Protein AF-A0A2V5PPQ6-F1 (afdb_monomer_lite)

Secondary structure (DSSP, 8-state):
--SS-GGGSSSS--EEEE-TT-BBPTT-----BTTBSSPBP--SEEEE-SSEEEE-TT-TT-EEEE-SHHHHHHHHHHHHHHHHHH-GGGTT-HHHHHHHHHHT-B---B--S-EETTEETTSSSBTTTBT-B--HHHHHHHBTB----PPPPPPPPBP-

Foldseek 3Di:
DDDCDVQQDPVDQAEFEAAPQLEGDPPTDFDQRPQFVVTHAPNAAYEHFFQDWDDDPPDPPDIGGHGDSVVRVVVVVVLLVLLCVLPVVCVVVPVLSSVLQLVQADAPHHYDFDAHPNRTVVDAPHRRGHSHYGDSVSSNVVVPPPDPPDDPDDRTDGDD

Structure (mmCIF, N/CA/C/O backbone):
data_AF-A0A2V5PPQ6-F1
#
_entry.id   AF-A0A2V5PPQ6-F1
#
loop_
_atom_site.group_PDB
_atom_site.id
_atom_site.type_symbol
_atom_site.label_atom_id
_atom_site.label_alt_id
_atom_site.label_comp_id
_atom_site.label_asym_id
_atom_site.label_entity_id
_atom_site.label_seq_id
_atom_site.pdbx_PDB_ins_code
_atom_site.Cartn_x
_atom_site.Cartn_y
_atom_site.Cartn_z
_atom_site.occupancy
_atom_site.B_iso_or_equiv
_atom_site.auth_seq_id
_atom_site.auth_comp_id
_atom_site.auth_asym_id
_atom_site.auth_atom_id
_atom_site.pdbx_PDB_model_num
ATOM 1 N N . THR A 1 1 ? -5.589 23.282 -3.446 1.00 50.88 1 THR A N 1
ATOM 2 C CA . THR A 1 1 ? -6.105 21.98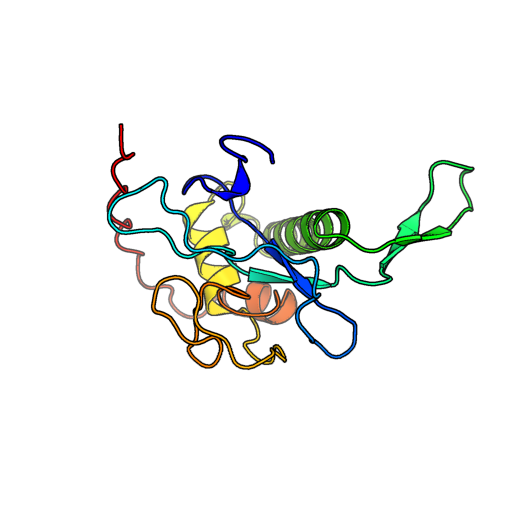6 -2.952 1.00 50.88 1 THR A CA 1
ATOM 3 C C . THR A 1 1 ? -6.980 21.390 -4.034 1.00 50.88 1 THR A C 1
ATOM 5 O O . THR A 1 1 ? -7.698 22.140 -4.677 1.00 50.88 1 THR A O 1
ATOM 8 N N . VAL A 1 2 ? -6.861 20.090 -4.314 1.00 59.12 2 VAL A N 1
ATOM 9 C CA . VAL A 1 2 ? -7.743 19.413 -5.282 1.00 59.12 2 VAL A CA 1
ATOM 10 C C . VAL A 1 2 ? -9.086 19.183 -4.593 1.00 59.12 2 VAL A C 1
ATOM 12 O O . VAL A 1 2 ? -9.099 18.603 -3.508 1.00 59.12 2 VAL A O 1
ATOM 15 N N . ALA A 1 3 ? -10.177 19.671 -5.182 1.00 68.44 3 ALA A N 1
ATOM 16 C CA . ALA A 1 3 ? -11.528 19.309 -4.764 1.00 68.44 3 ALA A CA 1
ATOM 17 C C . ALA A 1 3 ? -11.824 17.887 -5.263 1.00 68.44 3 ALA A C 1
ATOM 19 O O . ALA A 1 3 ? -11.490 17.559 -6.400 1.00 68.44 3 ALA A O 1
ATOM 20 N N . ASP A 1 4 ? -12.368 17.045 -4.390 1.00 78.25 4 ASP A N 1
ATOM 21 C CA . ASP A 1 4 ? -12.776 15.667 -4.686 1.00 78.25 4 ASP A CA 1
ATOM 22 C C . ASP A 1 4 ? -11.712 14.767 -5.346 1.00 78.25 4 ASP A C 1
ATOM 24 O O . ASP A 1 4 ? -11.938 14.178 -6.408 1.00 78.25 4 ASP A O 1
ATOM 28 N N . PRO A 1 5 ? -10.514 14.612 -4.742 1.00 87.06 5 PRO A N 1
ATOM 29 C CA . PRO A 1 5 ? -9.502 13.745 -5.321 1.00 87.06 5 PRO A CA 1
ATOM 30 C C . PRO A 1 5 ? -9.99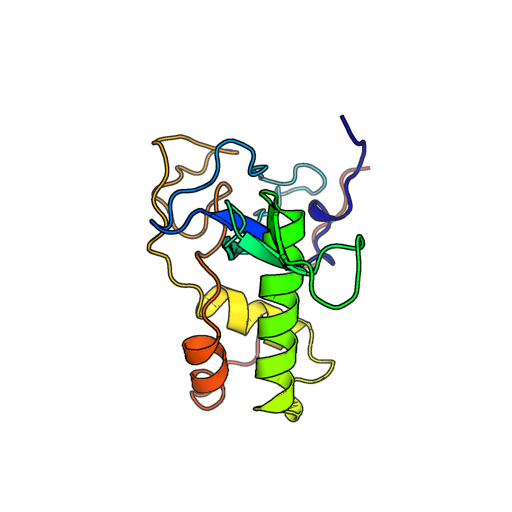1 12.286 -5.318 1.00 87.06 5 PRO A C 1
ATOM 32 O O . PRO A 1 5 ? -10.483 11.820 -4.290 1.00 87.06 5 PRO A O 1
ATOM 35 N N . PRO A 1 6 ? -9.761 11.498 -6.389 1.00 90.38 6 PRO A N 1
ATOM 36 C CA . PRO A 1 6 ? -10.305 10.141 -6.518 1.00 90.38 6 PRO A CA 1
ATOM 37 C C . PRO A 1 6 ? -10.012 9.203 -5.339 1.00 90.38 6 PRO A C 1
ATOM 39 O O . PRO A 1 6 ? -10.749 8.248 -5.099 1.00 90.38 6 PRO A O 1
ATOM 42 N N . ALA A 1 7 ? -8.938 9.465 -4.589 1.00 91.56 7 ALA A N 1
ATOM 43 C CA . ALA A 1 7 ? -8.539 8.699 -3.415 1.00 91.56 7 ALA A CA 1
ATOM 44 C C . ALA A 1 7 ? -9.594 8.681 -2.288 1.00 91.56 7 ALA A C 1
ATOM 46 O O . ALA A 1 7 ? -9.588 7.732 -1.500 1.00 91.56 7 ALA A O 1
ATOM 47 N N . ILE A 1 8 ? -10.497 9.670 -2.219 1.00 91.81 8 ILE A N 1
ATOM 48 C CA . ILE A 1 8 ? -11.511 9.784 -1.154 1.00 91.81 8 ILE A CA 1
ATOM 49 C C . ILE A 1 8 ? -12.693 8.825 -1.335 1.00 91.81 8 ILE A C 1
ATOM 51 O O . ILE A 1 8 ? -13.403 8.553 -0.365 1.00 91.81 8 ILE A O 1
ATOM 55 N N . TYR A 1 9 ? -12.889 8.285 -2.542 1.00 92.88 9 TYR A N 1
ATOM 56 C CA . TYR A 1 9 ? -14.013 7.406 -2.862 1.00 92.88 9 TYR A CA 1
ATOM 57 C C . TYR A 1 9 ? -13.806 5.969 -2.362 1.00 92.88 9 TYR A C 1
ATOM 59 O O . TYR A 1 9 ? -12.684 5.449 -2.329 1.00 92.88 9 TYR A O 1
ATOM 67 N N . SER A 1 10 ? -14.907 5.294 -2.015 1.00 91.50 10 SER A N 1
ATOM 68 C CA . SER A 1 10 ? -14.911 3.882 -1.586 1.00 91.50 10 SER A CA 1
ATOM 69 C C . SER A 1 10 ? -14.473 2.921 -2.702 1.00 91.50 10 SER A C 1
ATOM 71 O O . SER A 1 10 ? -13.810 1.905 -2.459 1.00 91.50 10 SER A O 1
ATOM 73 N N . ALA A 1 11 ? -14.799 3.266 -3.951 1.00 91.38 11 ALA A N 1
ATOM 74 C CA . ALA A 1 11 ? -14.417 2.503 -5.132 1.00 91.38 11 ALA A CA 1
ATOM 75 C C . ALA A 1 11 ? -12.891 2.470 -5.329 1.00 91.38 11 ALA A C 1
ATOM 77 O O . ALA A 1 11 ? -12.345 1.434 -5.717 1.00 91.38 11 ALA A O 1
ATOM 78 N N . SER A 1 12 ? -12.191 3.547 -4.973 1.00 93.69 12 SER A N 1
ATOM 79 C CA . SER A 1 12 ? -10.740 3.668 -5.115 1.00 93.69 12 SER A CA 1
ATOM 80 C C . SER A 1 12 ? -9.984 2.925 -4.016 1.00 93.69 12 SER A C 1
ATOM 82 O O . SER A 1 12 ? -10.341 2.999 -2.839 1.00 93.69 12 SER A O 1
ATOM 84 N N . PHE A 1 13 ? -8.883 2.265 -4.379 1.00 96.12 13 PHE A N 1
ATOM 85 C CA . PHE A 1 13 ? -7.918 1.727 -3.420 1.00 96.12 13 PHE A CA 1
ATOM 86 C C . PHE A 1 13 ? -6.746 2.700 -3.283 1.00 96.12 13 PHE A C 1
ATOM 88 O O . PHE A 1 13 ? -5.923 2.841 -4.183 1.00 96.12 13 PHE A O 1
ATOM 95 N N . SER A 1 14 ? -6.720 3.439 -2.180 1.00 96.88 14 SER A N 1
ATOM 96 C CA . SER A 1 14 ? -5.753 4.521 -1.955 1.00 96.88 14 SER A CA 1
ATOM 97 C C . SER A 1 14 ? -4.522 4.036 -1.199 1.00 96.88 14 SER A C 1
ATOM 99 O O . SER A 1 14 ? -4.654 3.230 -0.277 1.00 96.88 14 SER A O 1
ATOM 101 N N . THR A 1 15 ? -3.355 4.590 -1.528 1.00 97.56 15 THR A N 1
ATOM 102 C CA . THR A 1 15 ? -2.096 4.281 -0.844 1.00 97.56 15 THR A CA 1
ATOM 103 C C . THR A 1 15 ? -1.437 5.518 -0.243 1.00 97.56 15 THR A C 1
ATOM 105 O O . THR A 1 15 ? -1.386 6.573 -0.877 1.00 97.56 15 THR A O 1
ATOM 108 N N . GLY A 1 16 ? -0.902 5.368 0.967 1.00 97.69 16 GLY A N 1
ATOM 109 C CA . GLY A 1 16 ? 0.075 6.279 1.558 1.00 97.69 16 GLY A CA 1
ATOM 110 C C . GLY A 1 16 ? 1.497 5.986 1.071 1.00 97.69 16 GLY A C 1
ATOM 111 O O . GLY A 1 16 ? 1.742 4.968 0.416 1.00 97.69 16 GLY A O 1
ATOM 112 N N . ALA A 1 17 ? 2.432 6.879 1.393 1.00 98.44 17 ALA A N 1
ATOM 113 C CA . ALA A 1 17 ? 3.851 6.738 1.068 1.00 98.44 17 ALA A CA 1
ATOM 114 C C . ALA A 1 17 ? 4.692 6.585 2.338 1.00 98.44 17 ALA A C 1
ATOM 116 O O . ALA A 1 17 ? 4.566 7.385 3.265 1.00 98.44 17 ALA A O 1
ATOM 117 N N . ILE A 1 18 ? 5.579 5.594 2.350 1.00 98.50 18 ILE A N 1
ATOM 118 C CA . ILE A 1 18 ? 6.566 5.369 3.415 1.00 98.50 18 ILE A CA 1
ATOM 119 C C . ILE A 1 18 ? 7.990 5.393 2.851 1.00 98.50 18 ILE A C 1
ATOM 121 O O . ILE A 1 18 ? 8.193 5.228 1.642 1.00 98.50 18 ILE A O 1
ATOM 125 N N . ASP A 1 19 ? 8.967 5.602 3.725 1.00 98.00 19 ASP A N 1
ATOM 126 C CA . ASP A 1 19 ? 10.388 5.499 3.404 1.00 98.00 19 ASP A CA 1
ATOM 127 C C . ASP A 1 19 ? 10.968 4.095 3.650 1.00 98.00 19 ASP A C 1
ATOM 129 O O . ASP A 1 19 ? 10.258 3.149 4.001 1.00 98.00 19 ASP A O 1
ATOM 133 N N . ILE A 1 20 ? 12.279 3.958 3.437 1.00 96.56 20 ILE A N 1
ATOM 134 C CA . ILE A 1 20 ? 13.022 2.701 3.602 1.00 96.56 20 ILE A CA 1
ATOM 135 C C . ILE A 1 20 ? 13.025 2.170 5.046 1.00 96.56 20 ILE A C 1
ATOM 137 O O . ILE A 1 20 ? 13.159 0.968 5.254 1.00 96.56 20 ILE A O 1
ATOM 141 N N . ASN A 1 21 ? 12.824 3.039 6.039 1.00 97.06 21 ASN A N 1
ATOM 142 C CA . ASN A 1 21 ? 12.725 2.681 7.455 1.00 97.06 21 ASN A CA 1
ATOM 143 C C . ASN A 1 21 ? 11.274 2.398 7.876 1.00 97.06 21 ASN A C 1
ATOM 145 O O . ASN A 1 21 ? 10.975 2.288 9.065 1.00 97.06 21 ASN A O 1
ATOM 149 N N . ASN A 1 22 ? 10.360 2.298 6.907 1.00 96.94 22 ASN A N 1
ATOM 150 C CA . ASN A 1 22 ? 8.916 2.227 7.104 1.00 96.94 22 ASN A CA 1
ATOM 151 C C . ASN A 1 22 ? 8.326 3.442 7.815 1.00 96.94 22 ASN A C 1
ATOM 153 O O . ASN A 1 22 ? 7.241 3.337 8.382 1.00 96.94 22 ASN A O 1
ATOM 157 N N . ALA A 1 23 ? 8.998 4.592 7.796 1.00 97.69 23 ALA A N 1
ATOM 158 C CA . ALA A 1 23 ? 8.427 5.810 8.339 1.00 97.69 23 ALA A CA 1
ATOM 159 C C . ALA A 1 23 ? 7.439 6.423 7.343 1.00 97.69 23 ALA A C 1
ATOM 161 O O . ALA A 1 23 ? 7.729 6.544 6.151 1.00 97.69 23 ALA A O 1
ATOM 162 N N . LEU A 1 24 ? 6.258 6.815 7.823 1.00 97.69 24 LEU A N 1
ATOM 163 C CA . LEU A 1 24 ? 5.270 7.530 7.018 1.00 97.69 24 LEU A CA 1
ATOM 164 C C . LEU A 1 24 ? 5.848 8.863 6.546 1.00 97.69 24 LEU A C 1
ATOM 166 O O . LEU A 1 24 ? 6.261 9.699 7.351 1.00 97.69 24 LEU A O 1
ATOM 170 N N . ALA A 1 25 ? 5.834 9.079 5.232 1.00 97.31 25 ALA A N 1
ATOM 171 C CA . ALA A 1 25 ? 6.360 10.293 4.637 1.00 97.31 25 ALA A CA 1
ATOM 172 C C . ALA A 1 25 ? 5.564 11.518 5.109 1.00 97.31 25 ALA A C 1
ATOM 174 O O . ALA A 1 25 ? 4.331 11.496 5.156 1.00 97.31 25 ALA A O 1
ATOM 175 N N . SER A 1 26 ? 6.255 12.623 5.395 1.00 95.56 26 SER A N 1
ATOM 176 C CA . SER A 1 26 ? 5.619 13.870 5.845 1.00 95.56 26 SER A CA 1
ATOM 177 C C . SER A 1 26 ? 4.566 14.381 4.853 1.00 95.56 26 SER A C 1
ATOM 179 O O . SER A 1 26 ? 3.496 14.823 5.272 1.00 95.56 26 SER A O 1
ATOM 181 N N . PHE A 1 27 ? 4.829 14.229 3.550 1.00 95.19 27 PHE A N 1
ATOM 182 C CA . PHE A 1 27 ? 3.928 14.603 2.456 1.00 95.19 27 PHE A CA 1
ATOM 183 C C . PHE A 1 27 ? 2.769 13.620 2.220 1.00 95.19 27 PHE A C 1
ATOM 185 O O . PHE A 1 27 ? 1.882 13.914 1.417 1.00 95.19 27 PHE A O 1
ATOM 192 N N . SER A 1 28 ? 2.767 12.439 2.853 1.00 95.69 28 SER A N 1
ATOM 193 C CA . SER A 1 28 ? 1.688 11.469 2.661 1.00 95.69 28 SER A CA 1
ATOM 194 C C . SER A 1 28 ? 0.382 12.053 3.192 1.00 95.69 28 SER A C 1
ATOM 196 O O . SER A 1 28 ? 0.285 12.434 4.360 1.00 95.69 28 SER A O 1
ATOM 198 N N . SER A 1 29 ? -0.631 12.124 2.329 1.00 94.19 29 SER A N 1
ATOM 199 C CA . SER A 1 29 ? -1.966 12.561 2.737 1.00 94.19 29 SER A CA 1
ATOM 200 C C . SER A 1 29 ? -2.578 11.567 3.720 1.00 94.19 29 SER A C 1
ATOM 202 O O . SER A 1 29 ? -2.279 10.372 3.691 1.00 94.19 29 SER A O 1
ATOM 204 N N . ARG A 1 30 ? -3.432 12.091 4.594 1.00 93.88 30 ARG A N 1
ATOM 205 C CA . ARG A 1 30 ? -4.082 11.361 5.682 1.00 93.88 30 ARG A CA 1
ATOM 206 C C . ARG A 1 30 ? -5.587 11.509 5.523 1.00 93.88 30 ARG A C 1
ATOM 208 O O . ARG A 1 30 ? -6.052 12.535 5.029 1.00 93.88 30 ARG A O 1
ATOM 215 N N . GLY A 1 31 ? -6.324 10.481 5.905 1.00 92.75 31 GLY A N 1
ATOM 216 C CA . GLY A 1 31 ? -7.770 10.544 6.003 1.00 92.75 31 GLY A CA 1
ATOM 217 C C . GLY A 1 31 ? -8.233 11.082 7.364 1.00 92.75 31 GLY A C 1
ATOM 218 O O . GLY A 1 31 ? -7.466 11.725 8.087 1.00 92.75 31 GLY A O 1
ATOM 219 N N . PRO A 1 32 ? -9.468 10.753 7.764 1.00 94.12 32 PRO A N 1
ATOM 220 C CA . PRO A 1 32 ? -10.428 9.957 7.004 1.00 94.12 32 PRO A CA 1
ATOM 221 C C . PRO A 1 32 ? -10.977 10.737 5.802 1.00 94.12 32 PRO A C 1
ATOM 223 O O . PRO A 1 32 ? -10.835 11.953 5.713 1.00 94.12 32 PRO A O 1
ATOM 226 N N . SER A 1 33 ? -11.627 10.038 4.875 1.00 93.44 33 SER A N 1
ATOM 227 C CA . SER A 1 33 ? -12.474 10.689 3.875 1.00 93.44 33 SER A CA 1
ATOM 228 C C . SER A 1 33 ? -13.782 11.126 4.530 1.00 93.44 33 SER A C 1
ATOM 230 O O . SER A 1 33 ? -14.526 10.291 5.045 1.00 93.44 33 SER A O 1
ATOM 232 N N . THR A 1 34 ? -14.058 12.429 4.492 1.00 92.06 34 THR A N 1
ATOM 233 C CA . THR A 1 34 ? -15.293 13.046 5.007 1.00 92.06 34 THR A CA 1
ATOM 234 C C . THR A 1 34 ? -16.415 13.098 3.969 1.00 92.06 34 THR A C 1
ATOM 236 O O . THR A 1 34 ? -17.465 13.677 4.221 1.00 92.06 34 THR A O 1
ATOM 239 N N . PHE A 1 35 ? -16.198 12.516 2.785 1.00 89.75 35 PHE A N 1
ATOM 240 C CA . PHE A 1 35 ? -17.177 12.511 1.694 1.00 89.75 35 PHE A CA 1
ATOM 241 C C . PHE A 1 35 ? -18.390 11.609 1.979 1.00 89.75 35 PHE A C 1
ATOM 243 O O . PHE A 1 35 ? -19.434 11.756 1.356 1.00 89.75 35 PHE A O 1
ATOM 250 N N . TYR A 1 36 ? -18.262 10.667 2.913 1.00 88.06 36 TYR A N 1
ATOM 251 C CA . TYR A 1 36 ? -19.327 9.747 3.308 1.00 88.06 36 TYR A CA 1
ATOM 252 C C . TYR A 1 36 ? -19.644 9.906 4.789 1.00 88.06 36 TYR A C 1
ATOM 254 O O . TYR A 1 36 ? -18.775 10.289 5.572 1.00 88.06 36 TYR A O 1
ATOM 262 N N . THR A 1 37 ? -20.861 9.526 5.175 1.00 89.75 37 THR A N 1
ATOM 263 C CA . THR A 1 37 ? -21.272 9.439 6.580 1.00 89.75 37 THR A CA 1
ATOM 264 C C . THR A 1 37 ? -21.711 8.000 6.897 1.00 89.75 37 THR A C 1
ATOM 266 O O . THR A 1 37 ? -22.699 7.541 6.323 1.00 89.75 37 THR A O 1
ATOM 269 N N . PRO A 1 38 ? -21.012 7.261 7.786 1.00 88.81 38 PRO A N 1
ATOM 270 C CA . PRO A 1 38 ? -19.814 7.670 8.524 1.00 88.81 38 PRO A CA 1
ATOM 271 C C . PRO A 1 38 ? -18.577 7.832 7.623 1.00 88.81 38 PRO A C 1
ATOM 273 O O . PRO A 1 38 ? -18.498 7.249 6.540 1.00 88.81 38 PRO A O 1
ATOM 276 N N . ASN A 1 39 ? -17.600 8.606 8.108 1.00 92.75 39 ASN A N 1
ATOM 277 C CA . ASN A 1 39 ? -16.334 8.851 7.416 1.00 92.75 39 ASN A CA 1
ATOM 278 C C . ASN A 1 39 ? -15.627 7.537 7.039 1.00 92.75 39 ASN A C 1
ATOM 280 O O . ASN A 1 39 ? -15.593 6.592 7.831 1.00 92.75 39 ASN A O 1
ATOM 284 N N . LEU A 1 40 ? -14.987 7.494 5.866 1.00 94.06 40 LEU A N 1
ATOM 285 C CA . LEU A 1 40 ? -14.250 6.307 5.423 1.00 94.06 40 LEU A CA 1
ATOM 286 C C . LEU A 1 40 ? -12.781 6.352 5.820 1.00 94.06 40 LEU A C 1
ATOM 288 O O . LEU A 1 40 ? -12.102 7.368 5.656 1.00 94.06 40 LEU A O 1
ATOM 292 N N . LEU A 1 41 ? -12.267 5.198 6.240 1.00 95.69 41 LEU A N 1
ATOM 293 C CA . LEU A 1 41 ? -10.848 5.020 6.504 1.00 95.69 41 LEU A CA 1
ATOM 294 C C . LEU A 1 41 ? -10.030 5.156 5.215 1.00 95.69 41 LEU A C 1
ATOM 296 O O . LEU A 1 41 ? -10.245 4.430 4.238 1.00 95.69 41 LEU A O 1
ATOM 300 N N . LYS A 1 42 ? -9.085 6.099 5.229 1.00 95.94 42 LYS A N 1
ATOM 301 C CA . LYS A 1 42 ? -8.141 6.370 4.140 1.00 95.94 42 LYS A CA 1
ATOM 302 C C . LYS A 1 42 ? -6.778 6.786 4.721 1.00 95.94 42 LYS A C 1
ATOM 304 O O . LYS A 1 42 ? -6.768 7.512 5.712 1.00 95.94 42 LYS A O 1
ATOM 309 N N . PRO A 1 43 ? -5.640 6.399 4.110 1.00 97.19 43 PRO A N 1
ATOM 310 C CA . PRO A 1 43 ? -5.521 5.496 2.961 1.00 97.19 43 PRO A CA 1
ATOM 311 C C . PRO A 1 43 ? -5.890 4.040 3.311 1.00 97.19 43 PRO A C 1
ATOM 313 O O . PRO A 1 43 ? -6.132 3.724 4.470 1.00 97.19 43 PRO A O 1
ATOM 316 N N . ASN A 1 44 ? -5.961 3.146 2.318 1.00 97.88 44 ASN A N 1
ATOM 317 C CA . ASN A 1 44 ? -6.231 1.723 2.563 1.00 97.88 44 ASN A CA 1
ATOM 318 C C . ASN A 1 44 ? -4.965 1.012 3.057 1.00 97.88 44 ASN A C 1
ATOM 320 O O . ASN A 1 44 ? -4.999 0.287 4.041 1.00 97.88 44 ASN A O 1
ATOM 324 N N . VAL A 1 45 ? -3.837 1.246 2.397 1.00 98.44 45 VAL A N 1
ATOM 325 C CA . VAL A 1 45 ? -2.517 0.715 2.774 1.00 98.44 45 VAL A CA 1
ATOM 326 C C . VAL A 1 45 ? -1.459 1.783 2.524 1.00 98.44 45 VAL A C 1
ATOM 328 O O . VAL A 1 45 ? -1.764 2.871 2.039 1.00 98.44 45 VAL A O 1
ATOM 331 N N . SER A 1 46 ? -0.206 1.475 2.822 1.00 98.38 46 SER A N 1
ATOM 332 C CA . SER A 1 46 ? 0.951 2.280 2.444 1.00 98.38 46 SER A CA 1
ATOM 333 C C . SER A 1 46 ? 1.964 1.448 1.667 1.00 98.38 46 SER A C 1
ATOM 335 O O . SER A 1 46 ? 2.000 0.224 1.775 1.00 98.38 46 SER A O 1
ATOM 337 N N . ALA A 1 47 ? 2.803 2.106 0.878 1.00 98.56 47 ALA A N 1
ATOM 338 C CA . ALA A 1 47 ? 3.867 1.453 0.125 1.00 98.56 47 ALA A CA 1
ATOM 339 C C . ALA A 1 47 ? 5.096 2.366 0.008 1.00 98.56 47 ALA A C 1
ATOM 341 O O . ALA A 1 47 ? 4.980 3.577 0.241 1.00 98.56 47 ALA A O 1
ATOM 342 N N . PRO A 1 48 ? 6.274 1.812 -0.336 1.00 98.44 48 PRO A N 1
ATOM 343 C CA . PRO A 1 48 ? 7.473 2.603 -0.572 1.00 98.44 48 PRO A CA 1
ATOM 344 C C . PRO A 1 48 ? 7.212 3.723 -1.578 1.00 98.44 48 PRO A C 1
ATOM 346 O O . PRO A 1 48 ? 6.799 3.484 -2.712 1.00 98.44 48 PRO A O 1
ATOM 349 N N . GLY A 1 49 ? 7.435 4.956 -1.139 1.00 98.19 49 GLY A N 1
ATOM 350 C CA . GLY A 1 49 ? 7.173 6.154 -1.929 1.00 98.19 49 GLY A CA 1
ATOM 351 C C . GLY A 1 49 ? 8.185 7.268 -1.702 1.00 98.19 49 GLY A C 1
ATOM 352 O O . GLY A 1 49 ? 7.996 8.349 -2.240 1.00 98.19 49 GLY A O 1
ATOM 353 N N . VAL A 1 50 ? 9.242 7.048 -0.919 1.00 98.44 50 VAL A N 1
ATOM 354 C CA . VA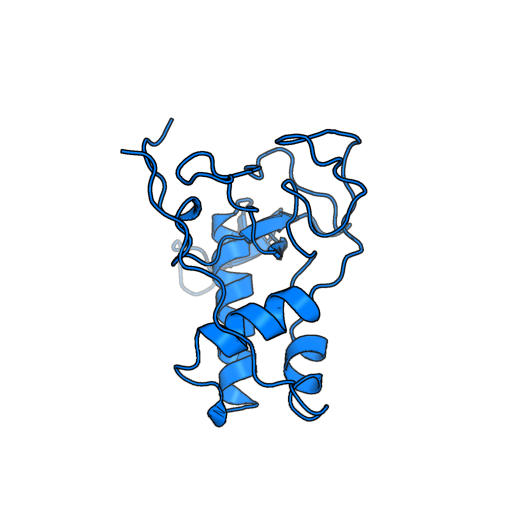L A 1 50 ? 10.320 8.025 -0.701 1.00 98.44 50 VAL A CA 1
ATOM 355 C C . VAL A 1 50 ? 11.599 7.512 -1.348 1.00 98.44 50 VAL A C 1
ATOM 357 O O . VAL A 1 50 ? 12.000 6.376 -1.105 1.00 98.44 50 VAL A O 1
ATOM 360 N N . SER A 1 51 ? 12.238 8.353 -2.163 1.00 97.75 51 SER A N 1
ATOM 361 C CA . SER A 1 51 ? 13.506 8.063 -2.845 1.00 97.75 51 SER A CA 1
ATOM 362 C C . SER A 1 51 ? 13.491 6.752 -3.643 1.00 97.75 51 SER A C 1
ATOM 364 O O . SER A 1 51 ? 14.497 6.045 -3.723 1.00 97.75 51 SER A O 1
ATOM 366 N N . VAL A 1 52 ? 12.350 6.433 -4.260 1.00 98.00 52 VAL A N 1
ATOM 367 C CA . VAL A 1 52 ? 12.162 5.207 -5.041 1.00 98.00 52 VAL A CA 1
ATOM 368 C C . VAL A 1 52 ? 12.863 5.359 -6.382 1.00 98.00 52 VAL A C 1
ATOM 370 O O . VAL A 1 52 ? 12.519 6.241 -7.172 1.00 98.00 52 VAL A O 1
ATOM 373 N N . ARG A 1 53 ? 13.842 4.489 -6.641 1.00 97.25 53 ARG A N 1
ATOM 374 C CA . ARG A 1 53 ? 14.579 4.454 -7.906 1.00 97.25 53 ARG A CA 1
ATOM 375 C C . ARG A 1 53 ? 13.715 3.841 -9.008 1.00 97.25 53 ARG A C 1
ATOM 377 O O . ARG A 1 53 ? 13.283 2.700 -8.881 1.00 97.25 53 ARG A O 1
ATOM 384 N N . SER A 1 54 ? 13.497 4.580 -10.090 1.00 96.75 54 SER A N 1
ATOM 385 C CA . SER A 1 54 ? 12.732 4.140 -11.260 1.00 96.75 54 SER A CA 1
ATOM 386 C C . SER A 1 54 ? 13.313 4.719 -12.554 1.00 96.75 54 SER A C 1
ATOM 388 O O . SER A 1 54 ? 14.241 5.530 -12.518 1.00 96.75 54 S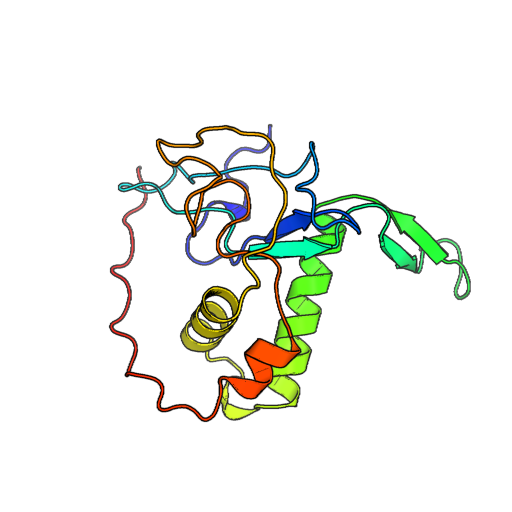ER A O 1
ATOM 390 N N . THR A 1 55 ? 12.800 4.276 -13.699 1.00 96.25 55 THR A N 1
ATOM 391 C CA . THR A 1 55 ? 13.173 4.775 -15.030 1.00 96.25 55 THR A CA 1
ATOM 392 C C . THR A 1 55 ? 12.728 6.225 -15.215 1.00 96.25 55 THR A C 1
ATOM 394 O O . THR A 1 55 ? 11.615 6.586 -14.827 1.00 96.25 55 THR A O 1
ATOM 397 N N . LEU A 1 56 ? 13.558 7.047 -15.856 1.00 95.00 56 LEU A N 1
ATOM 398 C CA . LEU A 1 56 ? 13.224 8.424 -16.222 1.00 95.00 56 LEU A CA 1
ATOM 399 C C . LEU A 1 56 ? 13.059 8.568 -17.732 1.00 95.00 56 LEU A C 1
ATOM 401 O O . LEU A 1 56 ? 13.733 7.910 -18.514 1.00 95.00 56 LEU A O 1
ATOM 405 N N . ARG A 1 57 ? 12.222 9.522 -18.147 1.00 93.75 57 ARG A N 1
ATOM 406 C CA . ARG A 1 57 ? 11.917 9.799 -19.562 1.00 93.75 57 ARG A CA 1
ATOM 407 C C . ARG A 1 57 ? 13.059 10.434 -20.371 1.00 93.75 57 ARG A C 1
ATOM 409 O O . ARG A 1 57 ? 12.806 10.921 -21.470 1.00 93.75 57 ARG A O 1
ATOM 416 N N . THR A 1 58 ? 14.258 10.542 -19.801 1.00 95.12 58 THR A N 1
ATOM 417 C CA . THR A 1 58 ? 15.402 11.213 -20.433 1.00 95.12 58 THR A CA 1
ATOM 418 C C . THR A 1 58 ? 15.982 10.367 -21.567 1.00 95.12 58 THR A C 1
ATOM 420 O O . THR A 1 58 ? 16.267 10.911 -22.628 1.00 95.12 58 THR A O 1
ATOM 423 N N . ASN A 1 59 ? 16.149 9.056 -21.352 1.00 93.38 59 ASN A N 1
ATOM 424 C CA . ASN A 1 59 ? 16.538 8.051 -22.352 1.00 93.38 59 ASN A CA 1
ATOM 425 C C . ASN A 1 59 ? 16.316 6.627 -21.789 1.00 93.38 59 ASN A C 1
ATOM 427 O O . ASN A 1 59 ? 16.000 6.476 -20.608 1.00 93.38 59 ASN A O 1
ATOM 431 N N . ASP A 1 60 ? 16.557 5.601 -22.609 1.00 94.06 60 ASP A N 1
ATOM 432 C CA . ASP A 1 60 ? 16.279 4.185 -22.303 1.00 94.06 60 ASP A CA 1
ATOM 433 C C . ASP A 1 60 ? 17.113 3.583 -21.158 1.00 94.06 60 ASP A C 1
ATOM 435 O O . ASP A 1 60 ? 16.793 2.509 -20.651 1.00 94.06 60 ASP A O 1
ATOM 439 N N . THR A 1 61 ? 18.185 4.252 -20.728 1.00 95.25 61 THR A N 1
ATOM 440 C CA . THR A 1 61 ? 19.087 3.758 -19.673 1.00 95.25 61 THR A CA 1
ATOM 441 C C . THR A 1 61 ? 19.055 4.609 -18.407 1.00 95.25 61 THR A C 1
ATOM 443 O O . THR A 1 61 ? 19.697 4.263 -17.413 1.00 95.25 61 THR A O 1
ATOM 446 N N . THR A 1 62 ? 18.305 5.715 -18.401 1.00 97.38 62 THR A N 1
ATOM 447 C CA . THR A 1 62 ? 18.302 6.651 -17.276 1.00 97.38 62 THR A CA 1
ATOM 448 C C . THR A 1 62 ? 17.386 6.170 -16.162 1.00 97.38 62 THR A C 1
ATOM 450 O O . THR A 1 62 ? 16.187 5.966 -16.346 1.00 97.38 62 THR A O 1
ATOM 453 N N . TYR A 1 63 ? 17.953 6.106 -14.961 1.00 97.62 63 TYR A N 1
ATOM 454 C CA . TYR A 1 63 ? 17.223 5.901 -13.720 1.00 97.62 63 TYR A CA 1
ATOM 455 C C . TYR A 1 63 ? 17.456 7.077 -12.783 1.00 97.62 63 TYR A C 1
ATOM 457 O O . TYR A 1 63 ? 18.532 7.672 -12.765 1.00 97.62 63 TYR A O 1
ATOM 465 N N . GLY A 1 64 ? 16.467 7.365 -11.953 1.00 97.19 64 GLY A N 1
ATOM 466 C CA . GLY A 1 64 ? 16.577 8.342 -10.882 1.00 97.19 64 GLY A CA 1
ATOM 467 C C . GLY A 1 64 ? 15.653 7.987 -9.735 1.00 97.19 64 GLY A C 1
ATOM 468 O O . GLY A 1 64 ? 14.784 7.126 -9.870 1.00 97.19 64 GLY A O 1
ATOM 469 N N . SER A 1 65 ? 15.858 8.641 -8.599 1.00 97.62 65 SER A N 1
ATOM 470 C CA . SER A 1 65 ? 15.020 8.454 -7.419 1.00 97.62 65 SER A CA 1
ATOM 471 C C . SER A 1 65 ? 14.028 9.597 -7.287 1.00 97.62 65 SER A C 1
ATOM 473 O O . SER A 1 65 ? 14.407 10.765 -7.353 1.00 97.62 65 SER A O 1
ATOM 475 N N . MET A 1 66 ? 12.757 9.260 -7.082 1.00 97.19 66 MET A N 1
ATOM 476 C CA . MET A 1 66 ? 11.686 10.230 -6.863 1.00 97.19 66 MET A CA 1
ATOM 477 C C . MET A 1 66 ? 10.893 9.884 -5.605 1.00 97.19 66 MET A C 1
ATOM 479 O O . MET A 1 66 ? 10.843 8.729 -5.175 1.00 97.19 66 MET A O 1
ATOM 483 N N . SER A 1 67 ? 10.266 10.904 -5.025 1.00 98.06 67 SER A N 1
ATOM 484 C CA . SER A 1 67 ? 9.422 10.777 -3.841 1.00 98.06 67 SER A CA 1
ATOM 485 C C . SER A 1 67 ? 8.003 11.232 -4.156 1.00 98.06 67 SER A C 1
ATOM 487 O O . SER A 1 67 ? 7.799 12.288 -4.750 1.00 98.06 67 SER A O 1
ATOM 489 N N . GLY A 1 68 ? 7.020 10.446 -3.738 1.00 96.94 68 GLY A N 1
ATOM 490 C CA . GLY A 1 68 ? 5.606 10.750 -3.869 1.00 96.94 68 GLY A CA 1
ATOM 491 C C . GLY A 1 68 ? 4.733 9.522 -3.640 1.00 96.94 68 GLY A C 1
ATOM 492 O O . GLY A 1 68 ? 5.144 8.379 -3.843 1.00 96.94 68 GLY A O 1
ATOM 493 N N . THR A 1 69 ? 3.466 9.754 -3.302 1.00 96.50 69 THR A N 1
ATOM 494 C CA . THR A 1 69 ? 2.439 8.703 -3.394 1.00 96.50 69 THR A CA 1
ATOM 495 C C . THR A 1 69 ? 2.274 8.205 -4.834 1.00 96.50 69 THR A C 1
ATOM 497 O O . THR A 1 69 ? 1.881 7.061 -5.031 1.00 96.50 69 THR A O 1
ATOM 500 N N . SER A 1 70 ? 2.682 8.996 -5.836 1.00 96.00 70 SER A N 1
ATOM 501 C CA . SER A 1 70 ? 2.824 8.575 -7.238 1.00 96.00 70 SER A CA 1
ATOM 502 C C . SER A 1 70 ? 3.841 7.451 -7.464 1.00 96.00 70 SER A C 1
ATOM 504 O O . SER A 1 70 ? 3.785 6.813 -8.508 1.00 96.00 70 SER A O 1
ATOM 506 N N . MET A 1 71 ? 4.748 7.184 -6.516 1.00 97.94 71 MET A N 1
ATOM 507 C CA . MET A 1 71 ? 5.653 6.025 -6.542 1.00 97.94 71 MET A CA 1
ATOM 508 C C . MET A 1 71 ? 5.083 4.860 -5.722 1.00 97.94 71 MET A C 1
ATOM 510 O O . MET A 1 71 ? 5.199 3.705 -6.127 1.00 97.94 71 MET A O 1
ATOM 514 N N . ALA A 1 72 ? 4.377 5.159 -4.629 1.00 98.19 72 ALA A N 1
ATOM 515 C CA . ALA A 1 72 ? 3.670 4.156 -3.834 1.00 98.19 72 ALA A CA 1
ATOM 516 C C . ALA A 1 72 ? 2.503 3.504 -4.612 1.00 98.19 72 ALA A C 1
ATOM 518 O O . ALA A 1 72 ? 2.286 2.298 -4.526 1.00 98.19 72 ALA A O 1
ATOM 519 N N . GLY A 1 73 ? 1.772 4.285 -5.415 1.00 97.81 73 GLY A N 1
ATOM 520 C CA . GLY A 1 73 ? 0.662 3.838 -6.268 1.00 97.81 73 GLY A CA 1
ATOM 521 C C . GLY A 1 73 ? 1.023 2.683 -7.207 1.00 97.81 73 GLY A C 1
ATOM 522 O O . GLY A 1 73 ? 0.439 1.604 -7.078 1.00 97.81 73 GLY A O 1
ATOM 523 N N . PRO A 1 74 ? 1.991 2.860 -8.127 1.00 98.12 74 PRO A N 1
ATOM 524 C CA . PRO A 1 74 ? 2.427 1.789 -9.017 1.00 98.12 74 PRO A CA 1
ATOM 525 C C . PRO A 1 74 ? 3.071 0.619 -8.263 1.00 98.12 74 PRO A C 1
ATOM 527 O O . PRO A 1 74 ? 2.974 -0.509 -8.736 1.00 98.12 74 PRO A O 1
ATOM 530 N N . HIS A 1 75 ? 3.656 0.838 -7.077 1.00 98.38 75 HIS A N 1
ATOM 531 C CA . HIS A 1 75 ? 4.133 -0.260 -6.232 1.00 98.38 75 HIS A CA 1
ATOM 532 C C . HIS A 1 75 ? 2.976 -1.184 -5.817 1.00 98.38 75 HIS A C 1
ATOM 534 O O . HIS A 1 75 ? 3.037 -2.388 -6.055 1.00 98.38 75 HIS A O 1
ATOM 540 N N . VAL A 1 76 ? 1.882 -0.632 -5.276 1.00 98.50 76 VAL A N 1
ATOM 541 C CA . VAL A 1 76 ? 0.683 -1.417 -4.919 1.00 98.50 76 VAL A CA 1
ATOM 542 C C . VAL A 1 76 ? 0.047 -2.061 -6.155 1.00 98.50 76 VAL A C 1
ATOM 544 O O . VAL A 1 76 ? -0.359 -3.220 -6.094 1.00 98.50 76 VAL A O 1
ATOM 547 N N . ALA A 1 77 ? -0.001 -1.358 -7.291 1.00 98.19 77 ALA A N 1
ATOM 548 C CA . ALA A 1 77 ? -0.504 -1.927 -8.544 1.00 98.19 77 ALA A CA 1
ATOM 549 C C . ALA A 1 77 ? 0.328 -3.141 -9.005 1.00 98.19 77 ALA A C 1
ATOM 551 O O . ALA A 1 77 ? -0.238 -4.149 -9.427 1.00 98.19 77 ALA A O 1
ATOM 552 N N . GLY A 1 78 ? 1.655 -3.083 -8.860 1.00 98.19 78 GLY A N 1
ATOM 553 C CA . GLY A 1 78 ? 2.549 -4.214 -9.112 1.00 98.19 78 GLY A CA 1
ATOM 554 C C . GLY A 1 78 ? 2.287 -5.397 -8.177 1.00 98.19 78 GLY A C 1
ATOM 555 O O . GLY A 1 78 ? 2.265 -6.538 -8.633 1.00 98.19 78 GLY A O 1
ATOM 556 N N . VAL A 1 79 ? 2.004 -5.139 -6.894 1.00 98.31 79 VAL A N 1
ATOM 557 C CA . VAL A 1 79 ? 1.606 -6.197 -5.949 1.00 98.31 79 VAL A CA 1
ATOM 558 C C . VAL A 1 79 ? 0.294 -6.864 -6.372 1.00 98.31 79 VAL A C 1
ATOM 560 O O . VAL A 1 79 ? 0.209 -8.089 -6.352 1.00 98.31 79 VAL A O 1
ATOM 563 N N . VAL A 1 80 ? -0.711 -6.091 -6.802 1.00 98.12 80 VAL A N 1
ATOM 564 C CA . VAL A 1 80 ? -1.970 -6.641 -7.342 1.00 98.12 80 VAL A CA 1
ATOM 565 C C . VAL A 1 80 ? -1.701 -7.511 -8.568 1.00 98.12 80 VAL A C 1
ATOM 567 O O . VAL A 1 80 ? -2.207 -8.628 -8.644 1.00 98.12 80 VAL A O 1
ATOM 570 N N . ALA A 1 81 ? -0.885 -7.031 -9.510 1.00 98.06 81 ALA A N 1
ATOM 571 C CA . ALA A 1 81 ? -0.542 -7.784 -10.714 1.00 98.06 81 ALA A CA 1
ATOM 572 C C . ALA A 1 81 ? 0.163 -9.109 -10.379 1.00 98.06 81 ALA A C 1
ATOM 574 O O . ALA A 1 81 ? -0.182 -10.147 -10.943 1.00 98.06 81 ALA A O 1
ATOM 575 N N . LEU A 1 82 ? 1.095 -9.097 -9.421 1.00 97.50 82 LEU A N 1
ATOM 576 C CA . LEU A 1 82 ? 1.773 -10.303 -8.944 1.00 97.50 82 LEU A CA 1
ATOM 577 C C . LEU A 1 82 ? 0.794 -11.273 -8.273 1.00 97.50 82 LEU A C 1
ATOM 579 O O . LEU A 1 82 ? 0.810 -12.464 -8.582 1.00 97.50 82 LEU A O 1
ATOM 583 N N . LEU A 1 83 ? -0.089 -10.770 -7.404 1.00 96.81 83 LEU A N 1
ATOM 584 C CA . LEU A 1 83 ? -1.125 -11.575 -6.758 1.00 96.81 83 LEU A CA 1
ATOM 585 C C . LEU A 1 83 ? -2.022 -12.253 -7.797 1.00 96.81 83 LEU A C 1
ATOM 587 O O . LEU A 1 83 ? -2.249 -13.455 -7.715 1.00 96.81 83 LEU A O 1
ATOM 591 N N . TRP A 1 84 ? -2.495 -11.505 -8.791 1.00 96.94 84 TRP A N 1
ATOM 592 C CA . TRP A 1 84 ? -3.352 -12.026 -9.854 1.00 96.94 84 TRP A CA 1
ATOM 593 C C . TRP A 1 84 ? -2.625 -12.999 -10.781 1.00 96.94 84 TRP A C 1
ATOM 595 O O . TRP A 1 84 ? -3.225 -13.976 -11.220 1.00 96.94 84 TRP A O 1
ATOM 605 N N . SER A 1 85 ? -1.332 -12.791 -11.036 1.00 97.00 85 SER A N 1
ATOM 606 C CA . SER A 1 85 ? -0.521 -13.747 -11.792 1.00 97.00 85 SER A CA 1
ATOM 607 C C . SER A 1 85 ? -0.339 -15.066 -11.039 1.00 97.00 85 SER A C 1
ATOM 609 O O . SER A 1 85 ? -0.374 -16.126 -11.655 1.00 97.00 85 SER A O 1
ATOM 611 N N . ALA A 1 86 ? -0.136 -15.015 -9.720 1.00 95.75 86 ALA A N 1
ATOM 612 C CA . ALA A 1 86 ? 0.037 -16.205 -8.889 1.00 95.75 86 ALA A CA 1
ATOM 613 C C . ALA A 1 86 ? -1.296 -16.905 -8.572 1.00 95.75 86 ALA A C 1
ATOM 615 O O . ALA A 1 86 ? -1.329 -18.118 -8.362 1.00 95.75 86 ALA A O 1
ATOM 616 N N . ARG A 1 87 ? -2.395 -16.143 -8.518 1.00 94.19 87 ARG A N 1
ATOM 617 C CA . ARG A 1 87 ? -3.746 -16.592 -8.154 1.00 94.19 87 ARG A CA 1
ATOM 618 C C . ARG A 1 87 ? -4.775 -16.084 -9.178 1.00 94.19 87 ARG A C 1
ATOM 620 O O . ARG A 1 87 ? -5.551 -15.178 -8.860 1.00 94.19 87 ARG A O 1
ATOM 627 N N . PRO A 1 88 ? -4.819 -16.658 -10.397 1.00 95.31 88 PRO A N 1
ATOM 628 C CA . PRO A 1 88 ? -5.674 -16.166 -11.481 1.00 95.31 88 PRO A CA 1
ATOM 629 C C . PRO A 1 88 ? -7.170 -16.117 -11.153 1.00 95.31 88 PRO A C 1
ATOM 631 O O . PRO A 1 88 ? -7.893 -15.316 -11.736 1.00 95.31 88 PRO A O 1
ATOM 634 N N . GLN A 1 89 ? -7.645 -16.913 -10.190 1.00 93.56 89 GLN A N 1
ATOM 635 C CA . GLN A 1 89 ? -9.032 -16.875 -9.718 1.00 93.56 89 GLN A CA 1
ATOM 636 C C . GLN A 1 89 ? -9.436 -15.540 -9.069 1.00 93.56 89 GLN A C 1
ATOM 638 O O . GLN A 1 89 ? -10.623 -15.264 -8.956 1.00 93.56 89 GLN A O 1
ATOM 643 N N . LEU A 1 90 ? -8.471 -14.715 -8.642 1.00 95.00 90 LEU A N 1
ATOM 644 C CA . LEU A 1 90 ? -8.725 -13.379 -8.090 1.00 95.00 90 LEU A CA 1
ATOM 645 C C . LEU A 1 90 ? -8.819 -12.290 -9.165 1.00 95.00 90 LEU A C 1
ATOM 647 O O . LEU A 1 90 ? -9.176 -11.152 -8.857 1.00 95.00 90 LEU A O 1
ATOM 651 N N . VAL A 1 91 ? -8.490 -12.603 -10.422 1.00 93.88 91 VAL A N 1
ATOM 652 C CA . VAL A 1 91 ? -8.586 -11.643 -11.524 1.00 93.88 91 VAL A CA 1
ATOM 653 C C . VAL A 1 91 ? -10.028 -11.154 -11.626 1.00 93.88 91 VAL A C 1
ATOM 655 O O . VAL A 1 91 ? -10.952 -11.948 -11.769 1.00 93.88 91 VAL A O 1
ATOM 658 N N . ARG A 1 92 ? -10.210 -9.827 -11.578 1.00 93.25 92 ARG A N 1
ATOM 659 C CA . ARG A 1 92 ? -11.515 -9.128 -11.546 1.00 93.25 92 ARG A CA 1
ATOM 660 C C . ARG A 1 92 ? -12.329 -9.302 -10.258 1.00 93.25 92 ARG A C 1
ATOM 662 O O . ARG A 1 92 ? -13.319 -8.589 -10.106 1.00 93.25 92 ARG A O 1
ATOM 669 N N . ASP A 1 93 ? -11.897 -10.120 -9.300 1.00 95.69 93 ASP A N 1
A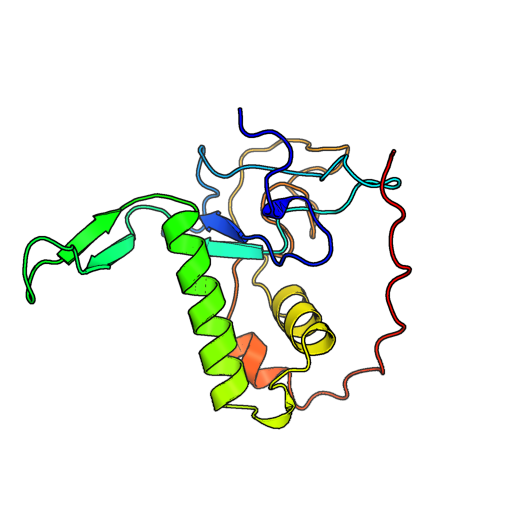TOM 670 C CA . ASP A 1 93 ? -12.469 -10.119 -7.952 1.00 95.69 93 ASP A CA 1
ATOM 671 C C . ASP A 1 93 ? -11.848 -8.985 -7.122 1.00 95.69 93 ASP A C 1
ATOM 673 O O . ASP A 1 93 ? -10.906 -9.148 -6.338 1.00 95.69 93 ASP A O 1
ATOM 677 N N . ILE A 1 94 ? -12.366 -7.777 -7.351 1.00 94.88 94 ILE A N 1
ATOM 678 C CA . ILE A 1 94 ? -11.865 -6.558 -6.714 1.00 94.88 94 ILE A CA 1
ATOM 679 C C . ILE A 1 94 ? -12.108 -6.586 -5.203 1.00 94.88 94 ILE A C 1
ATOM 681 O O . ILE A 1 94 ? -11.263 -6.114 -4.444 1.00 94.88 94 ILE A O 1
ATOM 685 N N . ALA A 1 95 ? -13.238 -7.136 -4.755 1.00 94.38 95 ALA A N 1
ATOM 686 C CA . ALA A 1 95 ? -13.576 -7.188 -3.339 1.00 94.38 95 ALA A CA 1
ATOM 687 C C . ALA A 1 95 ? -12.607 -8.103 -2.581 1.00 94.38 95 ALA A C 1
ATOM 689 O O . ALA A 1 95 ? -11.993 -7.657 -1.609 1.00 94.38 95 ALA A O 1
ATOM 690 N N . ALA A 1 96 ? -12.392 -9.332 -3.063 1.00 95.38 96 ALA A N 1
ATOM 691 C CA . ALA A 1 96 ? -11.434 -10.249 -2.453 1.00 95.38 96 ALA A CA 1
ATOM 692 C C . ALA A 1 96 ? -10.008 -9.688 -2.505 1.00 95.38 96 ALA A C 1
ATOM 694 O O . ALA A 1 96 ? -9.301 -9.718 -1.499 1.00 95.38 96 ALA A O 1
ATOM 695 N N . THR A 1 97 ? -9.608 -9.090 -3.632 1.00 96.38 97 THR A N 1
ATOM 696 C CA . THR A 1 97 ? -8.282 -8.467 -3.781 1.00 96.38 97 THR A CA 1
ATOM 697 C C . THR A 1 97 ? -8.055 -7.365 -2.742 1.00 96.38 97 THR A C 1
ATOM 699 O O . THR A 1 97 ? -7.025 -7.357 -2.067 1.00 96.38 97 THR A O 1
ATOM 702 N N . LYS A 1 98 ? -9.023 -6.456 -2.557 1.00 96.50 98 LYS A N 1
ATOM 703 C CA . LYS A 1 98 ? -8.944 -5.399 -1.534 1.00 96.50 98 LYS A CA 1
ATOM 704 C C . LYS A 1 98 ? -8.839 -5.985 -0.128 1.00 96.50 98 LYS A C 1
ATOM 706 O O . LYS A 1 98 ? -8.046 -5.493 0.673 1.00 96.50 98 LYS A O 1
ATOM 711 N N . THR A 1 99 ? -9.644 -6.998 0.185 1.00 96.00 99 THR A N 1
ATOM 712 C CA . THR A 1 99 ? -9.655 -7.649 1.503 1.00 96.00 99 THR A CA 1
ATOM 713 C C . THR A 1 99 ? -8.323 -8.323 1.804 1.00 96.00 99 THR A C 1
ATOM 715 O O . THR A 1 99 ? -7.769 -8.102 2.876 1.00 96.00 99 THR A O 1
ATOM 718 N N . ILE A 1 100 ? -7.771 -9.080 0.852 1.00 97.00 100 ILE A N 1
ATOM 719 C CA . ILE A 1 100 ? -6.474 -9.747 1.008 1.00 97.00 100 ILE A CA 1
ATOM 720 C C . ILE A 1 100 ? -5.387 -8.711 1.283 1.00 97.00 100 ILE A C 1
ATOM 722 O O . ILE A 1 100 ? -4.724 -8.802 2.307 1.00 97.00 100 ILE A O 1
ATOM 726 N N . LEU A 1 101 ? -5.260 -7.678 0.441 1.00 97.88 101 LEU A N 1
ATOM 727 C CA . LEU A 1 101 ? -4.214 -6.665 0.614 1.00 97.88 101 LEU A CA 1
ATOM 728 C C . LEU A 1 101 ? -4.287 -5.932 1.956 1.00 97.88 101 LEU A C 1
ATOM 730 O O . LEU A 1 101 ? -3.246 -5.590 2.508 1.00 97.88 101 LEU A O 1
ATOM 734 N N . GLN A 1 102 ? -5.492 -5.662 2.464 1.00 97.62 102 GLN A N 1
ATOM 735 C CA . GLN A 1 102 ? -5.676 -5.014 3.765 1.00 97.62 102 GLN A CA 1
ATOM 736 C C . GLN A 1 102 ? -5.342 -5.969 4.917 1.00 97.62 102 GLN A C 1
ATOM 738 O O . GLN A 1 102 ? -4.602 -5.595 5.820 1.00 97.62 102 GLN A O 1
ATOM 743 N N . ASN A 1 103 ? -5.821 -7.214 4.864 1.00 96.69 103 ASN A N 1
ATOM 744 C CA . ASN A 1 103 ? -5.621 -8.188 5.939 1.00 96.69 103 ASN A CA 1
ATOM 745 C C . ASN A 1 103 ? -4.185 -8.718 6.021 1.00 96.69 103 ASN A C 1
ATOM 747 O O . ASN A 1 103 ? -3.766 -9.172 7.083 1.00 96.69 103 ASN A O 1
ATOM 751 N N . THR A 1 104 ? -3.436 -8.682 4.919 1.00 97.56 104 THR A N 1
ATOM 752 C CA . THR A 1 104 ? -2.038 -9.129 4.877 1.00 97.56 104 THR A CA 1
ATOM 753 C C . THR A 1 104 ? -1.038 -7.981 4.940 1.00 97.56 104 THR A C 1
ATOM 755 O O . THR A 1 104 ? 0.163 -8.226 4.852 1.00 97.56 104 THR A O 1
ATOM 758 N N . ALA A 1 105 ? -1.498 -6.731 5.058 1.00 98.00 105 ALA A N 1
ATOM 759 C CA . ALA A 1 105 ? -0.607 -5.589 5.194 1.00 98.00 105 ALA A CA 1
ATOM 760 C C . ALA A 1 105 ? 0.226 -5.708 6.479 1.00 98.00 105 ALA A C 1
ATOM 762 O O . ALA A 1 105 ? -0.273 -6.073 7.542 1.00 98.00 105 ALA A O 1
ATOM 763 N N . ASN A 1 106 ? 1.508 -5.374 6.385 1.00 97.69 106 ASN A N 1
ATOM 764 C CA . ASN A 1 106 ? 2.417 -5.374 7.515 1.00 97.69 106 ASN A CA 1
ATOM 765 C C . ASN A 1 106 ? 2.214 -4.092 8.347 1.00 97.69 106 ASN A C 1
ATOM 767 O O . ASN A 1 106 ? 2.502 -2.998 7.850 1.00 97.69 106 ASN A O 1
ATOM 771 N N . PRO A 1 107 ? 1.769 -4.189 9.611 1.00 95.81 107 PRO A N 1
ATOM 772 C CA . PRO A 1 107 ? 1.470 -3.020 10.433 1.00 95.81 107 PRO A CA 1
ATOM 773 C C . PRO A 1 107 ? 2.711 -2.274 10.942 1.00 95.81 107 PRO A C 1
ATOM 775 O O . PRO A 1 107 ? 2.563 -1.227 11.566 1.00 95.81 107 PRO A O 1
ATOM 778 N N . ASN A 1 108 ? 3.924 -2.791 10.708 1.00 94.88 108 ASN A N 1
ATOM 779 C CA . ASN A 1 108 ? 5.181 -2.189 11.151 1.00 94.88 108 ASN A CA 1
ATOM 780 C C . ASN A 1 108 ? 5.533 -0.943 10.314 1.00 94.88 108 ASN A C 1
ATOM 782 O O . ASN A 1 108 ? 6.439 -0.959 9.478 1.00 94.88 108 ASN A O 1
ATOM 786 N N . VAL A 1 109 ? 4.757 0.121 10.520 1.00 95.81 109 VAL A N 1
ATOM 787 C CA . VAL A 1 109 ? 4.927 1.450 9.935 1.00 95.81 109 VAL A CA 1
ATOM 788 C C . VAL A 1 109 ? 5.172 2.438 11.068 1.00 95.81 109 VAL A C 1
ATOM 790 O O . VAL A 1 109 ? 4.355 2.588 11.976 1.00 95.81 109 VAL A O 1
ATOM 793 N N . THR A 1 110 ? 6.298 3.138 11.000 1.00 96.12 110 THR A N 1
ATOM 794 C CA . THR A 1 110 ? 6.679 4.156 11.975 1.00 96.12 110 THR A CA 1
ATOM 795 C C . THR A 1 110 ? 5.952 5.458 11.663 1.00 96.12 110 THR A C 1
ATOM 797 O O . THR A 1 110 ? 5.976 5.959 10.538 1.00 96.12 110 THR A O 1
ATOM 800 N N . VAL A 1 111 ? 5.315 6.047 12.670 1.00 93.69 111 VAL A N 1
ATOM 801 C CA . VAL A 1 111 ? 4.575 7.305 12.543 1.00 93.69 111 VAL A CA 1
ATOM 802 C C . VAL A 1 111 ? 4.839 8.211 13.728 1.00 93.69 111 VAL A C 1
ATOM 804 O O . VAL A 1 111 ? 5.028 7.748 14.850 1.00 93.69 111 VAL A O 1
ATOM 807 N N . SER A 1 112 ? 4.793 9.520 13.492 1.00 90.81 112 SER A N 1
ATOM 808 C CA . SER A 1 112 ? 4.658 10.484 14.579 1.00 90.81 112 SER A CA 1
ATOM 809 C C . SER A 1 112 ? 3.321 10.274 15.290 1.00 90.81 112 SER A C 1
ATOM 811 O O . SER A 1 112 ? 2.299 10.056 14.632 1.00 90.81 112 SER A O 1
ATOM 813 N N . ALA A 1 113 ? 3.313 10.387 16.619 1.00 90.62 113 ALA A N 1
ATOM 814 C CA . ALA A 1 113 ? 2.079 10.367 17.392 1.00 90.62 113 ALA A CA 1
ATOM 815 C C . ALA A 1 113 ? 1.155 11.505 16.926 1.00 90.62 113 ALA A C 1
ATOM 817 O O . ALA A 1 113 ? 1.508 12.680 17.000 1.00 90.62 113 ALA A O 1
ATOM 818 N N . GLN A 1 114 ? -0.011 11.142 16.401 1.00 92.19 114 GLN A N 1
ATOM 819 C CA . GLN A 1 114 ? -1.046 12.063 15.938 1.00 92.19 114 GLN A CA 1
ATOM 820 C C . GLN A 1 114 ? -2.401 11.348 15.958 1.00 92.19 114 GLN A C 1
ATOM 822 O O . GLN A 1 114 ? -2.469 10.118 16.033 1.00 92.19 114 GLN A O 1
ATOM 827 N N . THR A 1 115 ? -3.471 12.130 15.851 1.00 94.88 115 THR A N 1
ATOM 828 C CA . THR A 1 115 ? -4.846 11.632 15.777 1.00 94.88 115 THR A CA 1
ATOM 829 C C . THR A 1 115 ? -5.513 12.225 14.547 1.00 94.88 115 THR A C 1
ATOM 831 O O . THR A 1 115 ? -5.575 13.444 14.398 1.00 94.88 115 THR A O 1
ATOM 834 N N . CYS A 1 116 ? -6.027 11.369 13.666 1.00 92.56 116 CYS A N 1
ATOM 835 C CA . CYS A 1 116 ? -6.681 11.779 12.425 1.00 92.56 116 CYS A CA 1
ATOM 836 C C . CYS A 1 116 ? -8.117 11.250 12.411 1.00 92.56 116 CYS A C 1
ATOM 838 O O . CYS A 1 116 ? -8.336 10.039 12.468 1.00 92.56 116 CYS A O 1
ATOM 840 N N . GLY A 1 117 ? -9.103 12.154 12.366 1.00 90.12 117 GLY A N 1
ATOM 841 C CA . GLY A 1 117 ? -10.526 11.788 12.397 1.00 90.12 117 GLY A CA 1
ATOM 842 C C . GLY A 1 117 ? -10.949 11.023 13.650 1.00 90.12 117 GLY A C 1
ATOM 843 O O . GLY A 1 117 ? -11.773 10.122 13.555 1.00 90.12 117 GLY A O 1
ATOM 844 N N . GLY A 1 118 ? -10.338 11.330 14.798 1.00 92.12 118 GLY A N 1
ATOM 845 C CA . GLY A 1 118 ? -10.599 10.645 16.069 1.00 92.12 118 GLY A CA 1
ATOM 846 C C . GLY A 1 118 ? -9.837 9.330 16.270 1.00 92.12 118 GLY A C 1
ATOM 847 O O . GLY A 1 118 ? -9.902 8.769 17.357 1.00 92.12 118 GLY A O 1
ATOM 848 N N . THR A 1 119 ? -9.076 8.854 15.278 1.00 94.38 119 THR A N 1
ATOM 849 C CA . THR A 1 119 ? -8.284 7.616 15.376 1.00 94.38 119 THR A CA 1
ATOM 850 C C . THR A 1 119 ? -6.799 7.933 15.598 1.00 94.38 119 THR A C 1
ATOM 852 O O . THR A 1 119 ? -6.194 8.585 14.736 1.00 94.38 119 THR A O 1
ATOM 855 N N . PRO A 1 120 ? -6.184 7.495 16.715 1.00 95.38 120 PRO A N 1
ATOM 856 C CA . PRO A 1 120 ? -4.742 7.612 16.927 1.00 95.38 120 PRO A CA 1
ATOM 857 C C . PRO A 1 120 ? -3.955 6.799 15.894 1.00 95.38 120 PRO A C 1
ATOM 859 O O . PRO A 1 120 ? -4.347 5.686 15.549 1.00 95.38 120 PRO A O 1
ATOM 862 N N . SER A 1 121 ? -2.803 7.294 15.440 1.00 93.69 121 SER A N 1
ATOM 863 C CA . SER A 1 121 ? -1.966 6.564 14.471 1.00 93.69 121 SER A CA 1
ATOM 864 C C . SER A 1 121 ? -1.313 5.293 15.027 1.00 93.69 121 SER A C 1
ATOM 866 O O . SER A 1 121 ? -0.729 4.534 14.262 1.00 93.69 121 SER A O 1
ATOM 868 N N . SER A 1 122 ? -1.398 5.049 16.338 1.00 91.25 122 SER A N 1
ATOM 869 C CA . SER A 1 122 ? -0.984 3.790 16.968 1.00 91.25 122 SER A CA 1
ATOM 870 C C . SER A 1 122 ? -2.024 2.672 16.834 1.00 91.25 122 SER A C 1
ATOM 872 O O . SER A 1 122 ? -1.681 1.505 17.001 1.00 91.25 122 SER A O 1
ATOM 874 N N . GLN A 1 123 ? -3.287 3.000 16.539 1.00 94.31 123 GLN A N 1
ATOM 875 C CA . GLN A 1 123 ? -4.339 2.013 16.301 1.00 94.31 123 GLN A CA 1
ATOM 876 C C . GLN A 1 123 ? -4.232 1.463 14.876 1.00 94.31 123 GLN A C 1
ATOM 878 O O . GLN A 1 123 ? -3.889 2.201 13.959 1.00 94.31 123 GLN A O 1
ATOM 883 N N . ILE A 1 124 ? -4.540 0.184 14.660 1.00 93.81 124 ILE A N 1
ATOM 884 C CA . ILE A 1 124 ? -4.554 -0.422 13.322 1.00 93.81 124 ILE A CA 1
ATOM 885 C C . ILE A 1 124 ? -5.948 -1.007 13.053 1.00 93.81 124 ILE A C 1
ATOM 887 O O . ILE A 1 124 ? -6.451 -1.752 13.895 1.00 93.81 124 ILE A O 1
ATOM 891 N N . PRO A 1 125 ? -6.570 -0.704 11.900 1.00 96.00 125 PRO A N 1
ATOM 892 C CA . PRO A 1 125 ? -6.138 0.285 10.906 1.00 96.00 125 PRO A CA 1
ATOM 893 C C . PRO A 1 125 ? -6.326 1.734 11.409 1.00 96.00 125 PRO A C 1
ATOM 895 O O . PRO A 1 125 ? -7.087 1.985 12.343 1.00 96.00 125 PRO A O 1
ATOM 898 N N . ASN A 1 126 ? -5.661 2.705 10.774 1.00 96.19 126 ASN A N 1
ATOM 899 C CA . ASN A 1 126 ? -5.842 4.138 11.062 1.00 96.19 126 ASN A CA 1
ATOM 900 C C . ASN A 1 126 ? -5.869 5.013 9.803 1.00 96.19 126 ASN A C 1
ATOM 902 O O . ASN A 1 126 ? -5.541 4.590 8.698 1.00 96.19 126 ASN A O 1
ATOM 906 N N . ASN A 1 127 ? -6.199 6.287 10.004 1.00 96.56 127 ASN A N 1
ATOM 907 C CA . ASN A 1 127 ? -6.288 7.301 8.956 1.00 96.56 127 ASN A CA 1
ATOM 908 C C . ASN A 1 127 ? -4.934 7.899 8.518 1.00 96.56 127 ASN A C 1
ATOM 910 O O . ASN A 1 127 ? -4.898 8.874 7.771 1.00 96.56 127 ASN A O 1
ATOM 914 N N . SER A 1 128 ? -3.807 7.370 8.999 1.00 96.38 128 SER A N 1
ATOM 915 C CA . SER A 1 128 ? -2.464 7.821 8.612 1.00 96.38 128 SER A CA 1
ATOM 916 C C . SER A 1 128 ? -1.836 6.909 7.563 1.00 96.38 128 SER A C 1
ATOM 918 O O . SER A 1 128 ? -1.481 7.383 6.488 1.00 96.38 128 SER A O 1
ATOM 920 N N . PHE A 1 129 ? -1.730 5.609 7.849 1.00 96.50 129 PHE A N 1
ATOM 921 C CA . PHE A 1 129 ? -1.112 4.627 6.948 1.00 96.50 129 PHE A CA 1
ATOM 922 C C . PHE A 1 129 ? -2.055 3.502 6.503 1.00 96.50 129 PHE A C 1
ATOM 924 O O . PHE A 1 129 ? -1.650 2.640 5.717 1.00 96.50 129 PHE A O 1
ATOM 931 N N . GLY A 1 130 ? -3.308 3.514 6.964 1.00 97.31 130 GLY A N 1
ATOM 932 C CA . GLY A 1 130 ? -4.289 2.480 6.659 1.00 97.31 130 GLY A CA 1
ATOM 933 C C . GLY A 1 130 ? -4.056 1.213 7.476 1.00 97.31 130 GLY A C 1
ATOM 934 O O . GLY A 1 130 ? -3.837 1.275 8.685 1.00 97.31 130 GLY A O 1
ATOM 935 N N . TYR A 1 131 ? -4.105 0.065 6.803 1.00 97.94 131 TYR A N 1
ATOM 936 C CA . TYR A 1 131 ? -3.875 -1.252 7.405 1.00 97.94 131 TYR A CA 1
ATOM 937 C C . TYR A 1 131 ? -2.389 -1.588 7.604 1.00 97.94 131 TYR A C 1
ATOM 939 O O . TYR A 1 131 ? -2.064 -2.501 8.355 1.00 97.94 131 TYR A O 1
ATOM 947 N N . GLY A 1 132 ? -1.478 -0.853 6.962 1.00 97.94 132 GLY A N 1
ATOM 948 C CA . GLY A 1 132 ? -0.038 -1.100 7.047 1.00 97.94 132 GLY A CA 1
ATOM 949 C C . GLY A 1 132 ? 0.658 -0.989 5.697 1.00 97.94 132 GLY A C 1
ATOM 950 O O . GLY A 1 132 ? 0.060 -0.579 4.699 1.00 97.94 132 GLY A O 1
ATOM 951 N N . ARG A 1 133 ? 1.935 -1.373 5.661 1.00 98.38 133 ARG A N 1
ATOM 952 C CA . ARG A 1 133 ? 2.708 -1.521 4.427 1.00 98.38 133 ARG A CA 1
ATOM 953 C C . ARG A 1 133 ? 2.200 -2.726 3.639 1.00 98.38 133 ARG A C 1
ATOM 955 O O . ARG A 1 133 ? 2.102 -3.816 4.191 1.00 98.38 133 ARG A O 1
ATOM 962 N N . VAL A 1 134 ? 1.935 -2.563 2.348 1.00 98.25 134 VAL A N 1
ATOM 963 C CA . VAL A 1 134 ? 1.565 -3.681 1.469 1.00 98.25 134 VAL A CA 1
ATOM 964 C C . VAL A 1 134 ? 2.625 -4.797 1.506 1.00 98.25 134 VAL A C 1
ATOM 966 O O . VAL A 1 134 ? 3.826 -4.520 1.499 1.00 98.25 134 VAL A O 1
ATOM 969 N N . ASP A 1 135 ? 2.182 -6.055 1.544 1.00 98.06 135 ASP A N 1
ATOM 970 C CA . ASP A 1 135 ? 3.052 -7.235 1.578 1.00 98.06 135 ASP A CA 1
ATOM 971 C C . ASP A 1 135 ? 2.621 -8.246 0.508 1.00 98.06 135 ASP A C 1
ATOM 973 O O . ASP A 1 135 ? 1.572 -8.888 0.607 1.00 98.06 135 ASP A O 1
ATOM 977 N N . ALA A 1 136 ? 3.427 -8.354 -0.550 1.00 96.94 136 ALA A N 1
ATOM 978 C CA . ALA A 1 136 ? 3.128 -9.204 -1.697 1.00 96.94 136 ALA A CA 1
ATOM 979 C C . ALA A 1 136 ? 3.180 -10.700 -1.361 1.00 96.94 136 ALA A C 1
ATOM 981 O O . ALA A 1 136 ? 2.336 -11.466 -1.824 1.00 96.94 136 ALA A O 1
ATOM 982 N N . LEU A 1 137 ? 4.156 -11.118 -0.549 1.00 96.38 137 LEU A N 1
ATOM 983 C CA . LEU A 1 137 ? 4.340 -12.524 -0.203 1.00 96.38 137 LEU A CA 1
ATOM 984 C C . LEU A 1 137 ? 3.208 -12.998 0.709 1.00 96.38 137 LEU A C 1
ATOM 986 O O . LEU A 1 137 ? 2.606 -14.043 0.454 1.00 96.38 137 LEU A O 1
ATOM 990 N N . ALA A 1 138 ? 2.876 -12.209 1.734 1.00 96.94 138 ALA A N 1
ATOM 991 C CA . ALA A 1 138 ? 1.760 -12.514 2.618 1.00 96.94 138 ALA A CA 1
ATOM 992 C C . ALA A 1 138 ? 0.430 -12.570 1.843 1.00 96.94 138 ALA A C 1
ATOM 994 O O . ALA A 1 138 ? -0.353 -13.499 2.048 1.00 96.94 138 ALA A O 1
ATOM 995 N N . ALA A 1 139 ? 0.210 -11.652 0.892 1.00 96.19 139 ALA A N 1
ATOM 996 C CA . ALA A 1 139 ? -0.981 -11.647 0.041 1.00 96.19 139 ALA A CA 1
ATOM 997 C C . ALA A 1 139 ? -1.121 -12.928 -0.803 1.00 96.19 139 ALA A C 1
ATOM 999 O O . ALA A 1 139 ? -2.196 -13.527 -0.841 1.00 96.19 139 ALA A O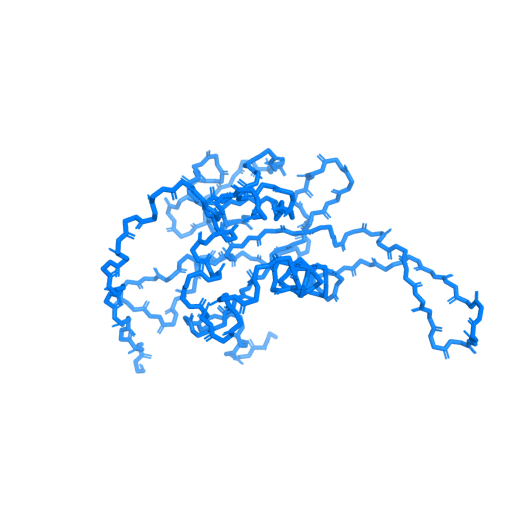 1
ATOM 1000 N N . VAL A 1 140 ? -0.045 -13.390 -1.453 1.00 95.56 140 VAL A N 1
ATOM 1001 C CA . VAL A 1 140 ? -0.072 -14.624 -2.267 1.00 95.56 140 VAL A CA 1
ATOM 1002 C C . VAL A 1 140 ? -0.299 -15.875 -1.412 1.00 95.56 140 VAL A C 1
ATOM 1004 O O . VAL A 1 140 ? -0.987 -16.810 -1.849 1.00 95.56 140 VAL A O 1
ATOM 1007 N N . ASN A 1 141 ? 0.254 -15.894 -0.197 1.00 94.31 141 ASN A N 1
ATOM 1008 C CA . ASN A 1 141 ? 0.157 -17.025 0.725 1.00 94.31 141 ASN A CA 1
ATOM 1009 C C . ASN A 1 141 ? -1.199 -17.115 1.440 1.00 94.31 141 ASN A C 1
ATOM 1011 O O . ASN A 1 141 ? -1.611 -18.212 1.806 1.00 94.31 141 ASN A O 1
ATOM 1015 N N . ALA A 1 142 ? -1.923 -16.004 1.601 1.00 88.94 142 ALA A N 1
ATOM 1016 C CA . ALA A 1 142 ? -3.237 -15.992 2.249 1.00 88.94 142 ALA A CA 1
ATOM 1017 C C . ALA A 1 142 ? -4.328 -16.734 1.451 1.00 88.94 142 ALA A C 1
ATOM 1019 O O . ALA A 1 142 ? -5.322 -17.191 2.016 1.00 88.94 142 ALA A O 1
ATOM 1020 N N . VAL A 1 143 ? -4.143 -16.890 0.137 1.00 71.88 143 VAL A N 1
ATOM 1021 C CA . VAL A 1 143 ? -5.094 -17.555 -0.761 1.00 71.88 143 VAL A CA 1
ATOM 1022 C C . VAL A 1 143 ? -4.949 -19.076 -0.626 1.00 71.88 143 VAL A C 1
ATOM 1024 O O . VAL A 1 143 ? -4.214 -19.719 -1.375 1.00 71.88 143 VAL A O 1
ATOM 1027 N N . GLY A 1 144 ? -5.617 -19.640 0.382 1.00 63.31 144 GLY A N 1
ATOM 1028 C CA . GLY A 1 144 ? -5.572 -21.068 0.727 1.00 63.31 144 GLY A CA 1
ATOM 1029 C C . GLY A 1 144 ? -6.002 -21.377 2.166 1.00 63.31 144 GLY A C 1
ATOM 1030 O O . GLY A 1 144 ? -6.447 -22.487 2.443 1.00 63.31 144 GLY A O 1
ATOM 1031 N N . ALA A 1 145 ? -5.948 -20.391 3.066 1.00 53.31 145 ALA A N 1
ATOM 1032 C CA . ALA A 1 145 ? -6.646 -20.451 4.345 1.00 53.31 145 ALA A CA 1
ATOM 1033 C C . ALA A 1 145 ? -8.115 -20.088 4.090 1.00 53.31 145 ALA A C 1
ATOM 1035 O O . ALA A 1 145 ? -8.386 -19.029 3.525 1.00 53.31 145 ALA A O 1
ATOM 1036 N N . SER A 1 146 ? -9.040 -20.989 4.433 1.00 38.41 146 SER A N 1
ATOM 1037 C CA . SER A 1 146 ? -10.496 -20.859 4.270 1.00 38.41 146 SER A CA 1
ATOM 1038 C C . SER A 1 146 ? -10.964 -19.410 4.397 1.00 38.41 146 SER A C 1
ATOM 1040 O O . SER A 1 146 ? -11.034 -18.866 5.500 1.00 38.41 146 SER A O 1
ATOM 1042 N N . THR A 1 147 ? -11.238 -18.766 3.265 1.00 42.41 147 THR A N 1
ATOM 1043 C CA . THR A 1 147 ? -11.690 -17.379 3.259 1.00 42.41 147 THR A CA 1
ATOM 1044 C C . THR A 1 147 ? -13.156 -17.405 3.681 1.00 42.41 147 THR A C 1
ATOM 1046 O O . THR A 1 147 ? -13.959 -17.991 2.951 1.00 42.41 147 THR A O 1
ATOM 1049 N N . PRO A 1 148 ? -13.541 -16.853 4.849 1.00 39.72 148 PRO A N 1
ATOM 1050 C CA . PRO A 1 148 ? -14.954 -16.697 5.155 1.00 39.72 148 PRO A CA 1
ATOM 1051 C C . PRO A 1 148 ? -15.573 -15.879 4.025 1.00 39.72 148 PRO A C 1
ATOM 1053 O O . PRO A 1 148 ? -14.989 -14.880 3.600 1.00 39.72 148 PRO A O 1
ATOM 1056 N N . THR A 1 149 ? -16.719 -16.327 3.512 1.00 41.78 149 THR A N 1
ATOM 1057 C CA . THR A 1 149 ? -17.501 -15.582 2.526 1.00 41.78 149 THR A CA 1
ATOM 1058 C C . THR A 1 149 ? -17.665 -14.151 3.041 1.00 41.78 149 THR A C 1
ATOM 1060 O O . THR A 1 149 ? -18.277 -13.966 4.095 1.00 41.78 149 THR A O 1
ATOM 1063 N N . PRO A 1 150 ? -17.075 -13.140 2.381 1.00 43.78 150 PRO A N 1
ATOM 1064 C CA . PRO A 1 150 ? -17.156 -11.781 2.876 1.00 43.78 150 PRO A CA 1
ATOM 1065 C C . PRO A 1 150 ? -18.609 -11.322 2.784 1.00 43.78 150 PRO A C 1
ATOM 1067 O O . PRO A 1 150 ? -19.185 -11.264 1.697 1.00 43.78 150 PRO A O 1
ATOM 1070 N N . THR A 1 151 ? -19.202 -10.983 3.927 1.00 37.81 151 THR A N 1
ATOM 1071 C CA . THR A 1 151 ? -20.434 -10.197 3.954 1.00 37.81 151 THR A CA 1
ATOM 1072 C C . THR A 1 151 ? -20.151 -8.888 3.214 1.00 37.81 151 THR A C 1
ATOM 1074 O O . THR A 1 151 ? -19.178 -8.212 3.567 1.00 37.81 151 THR A O 1
ATOM 1077 N N . PRO A 1 152 ? -20.940 -8.518 2.189 1.00 37.38 152 PRO A N 1
ATOM 1078 C CA . PRO A 1 152 ? -20.746 -7.264 1.479 1.00 37.38 152 PRO A CA 1
ATOM 1079 C C . PRO A 1 152 ? -20.716 -6.105 2.483 1.00 37.38 152 PRO A C 1
ATOM 1081 O O . PRO A 1 152 ? -21.662 -5.966 3.266 1.00 37.38 152 PRO A O 1
ATOM 1084 N N . PRO A 1 153 ? -19.658 -5.275 2.500 1.00 52.84 153 PRO A N 1
ATOM 1085 C CA . PRO A 1 153 ? -19.676 -4.047 3.275 1.00 52.84 153 PRO A CA 1
ATOM 1086 C C . PRO A 1 153 ? -20.872 -3.207 2.824 1.00 52.84 153 PRO A C 1
ATOM 1088 O O . PRO A 1 153 ? -21.087 -3.035 1.621 1.00 52.84 153 PRO A O 1
ATOM 1091 N N . VAL A 1 154 ? -21.652 -2.692 3.777 1.00 50.41 154 VAL A N 1
ATOM 1092 C CA . VAL A 1 154 ? -22.722 -1.731 3.483 1.00 50.41 154 VAL A CA 1
ATOM 1093 C C . VAL A 1 154 ? -22.158 -0.612 2.613 1.00 50.41 154 VAL A C 1
ATOM 1095 O O . VAL A 1 154 ? -21.120 -0.031 2.934 1.00 50.41 154 VAL A O 1
ATOM 1098 N N . THR A 1 155 ? -22.809 -0.349 1.478 1.00 61.91 155 THR A N 1
ATOM 1099 C CA . THR A 1 155 ? -22.383 0.720 0.572 1.00 61.91 155 THR A CA 1
ATOM 1100 C C . THR A 1 155 ? -22.574 2.047 1.304 1.00 61.91 155 THR A C 1
ATOM 1102 O O . THR A 1 155 ? -23.709 2.367 1.655 1.00 61.91 155 THR A O 1
ATOM 1105 N N . PRO A 1 156 ? -21.501 2.804 1.589 1.00 58.75 156 PRO A N 1
ATOM 1106 C CA . PRO A 1 156 ? -21.627 4.063 2.304 1.00 58.75 156 PRO A CA 1
ATOM 1107 C C . PRO A 1 156 ? -22.325 5.095 1.411 1.00 58.75 156 PRO A C 1
ATOM 1109 O O . PRO A 1 156 ? -22.016 5.207 0.221 1.00 58.75 156 PRO A O 1
ATOM 1112 N N . THR A 1 157 ? -23.259 5.853 1.983 1.00 73.69 157 THR A N 1
ATOM 1113 C CA . THR A 1 157 ? -24.009 6.894 1.268 1.00 73.69 157 THR A CA 1
ATOM 1114 C C . THR A 1 157 ? -23.147 8.155 1.127 1.00 73.69 157 THR A C 1
ATOM 1116 O O . THR A 1 157 ? -22.588 8.605 2.134 1.00 73.69 157 THR A O 1
ATOM 1119 N N . PRO A 1 158 ? -22.999 8.722 -0.086 1.00 67.12 158 PRO A N 1
ATOM 1120 C CA . PRO A 1 158 ? -22.361 10.022 -0.278 1.00 67.12 158 PRO A CA 1
ATOM 1121 C C . PRO A 1 158 ? -23.059 11.098 0.554 1.00 67.12 158 PRO A C 1
ATOM 1123 O O . PRO A 1 158 ? -24.289 11.130 0.615 1.00 67.12 158 PRO A O 1
ATOM 1126 N N . THR A 1 159 ? -22.291 11.989 1.168 1.00 66.75 159 THR A N 1
ATOM 1127 C CA . THR A 1 159 ? -22.835 13.227 1.727 1.00 66.75 159 THR A CA 1
ATOM 1128 C C . THR A 1 159 ? -23.072 14.182 0.549 1.00 66.75 159 THR A C 1
ATOM 1130 O O . THR A 1 159 ? -22.134 14.446 -0.202 1.00 66.75 159 THR A O 1
ATOM 1133 N N . VAL A 1 160 ? -24.330 14.593 0.331 1.00 59.38 160 VAL A N 1
ATOM 1134 C CA . VAL A 1 160 ? -24.761 15.485 -0.772 1.00 59.38 160 VAL A CA 1
ATOM 1135 C C . VAL A 1 160 ? -24.152 16.874 -0.625 1.00 59.38 160 VAL A C 1
ATOM 1137 O O . VAL A 1 160 ? -24.115 17.361 0.529 1.00 59.38 160 VAL A O 1
#

pLDDT: mean 90.04, std 14.8, range [37.38, 98.56]

Radius of gyration: 16.21 Å; chains: 1; bounding box: 44×43×40 Å

Sequence (160 aa):
TVADPPAIYSASFSTGAIDINNALASFSSRGPSTFYTPNLLKPNVSAPGVSVRSTLRTNDTTYGSMSGTSMAGPHVAGVVALLWSARPQLVRDIAATKTILQNTANPNVTVSAQTCGGTPSSQIPNNSFGYGRVDALAAVNAVGASTPTPTPPVTPTPTV